Protein AF-A0A2N7XBU5-F1 (afdb_monomer)

Mean predicted aligned error: 3.16 Å

Radius of gyration: 13.94 Å; Cα contacts (8 Å, |Δi|>4): 162; chains: 1; bounding box: 35×28×35 Å

Sequence (86 aa):
VIPNQAFYLRDAADPTLQELKIMALHLRHGNMDVLGFRIGNLAYLTDTNFIPPETLEKMKDLEVLILDCLRPQPHSTHFTLTESLD

Solvent-accessible surface area (backbone atoms only — not comparable to full-atom values): 4943 Å² total; per-residue (Å²): 128,85,65,89,47,71,46,58,55,74,92,48,92,54,66,71,57,38,71,43,60,34,32,56,32,62,32,23,33,51,94,41,85,43,69,25,41,33,49,83,43,33,36,44,37,61,71,26,54,46,74,44,70,79,38,54,67,72,57,62,84,51,83,41,80,46,69,32,57,77,41,77,64,89,50,83,32,34,20,18,51,63,68,59,72,108

Foldseek 3Di:
DPPQAWAADPPDPDVVSRVWTKGWFWFFQQPDIDTWIDTPLETAEEFGDGHDPVSVVVNPNHPYYHAWADEQDDDNGTDHPVRRVD

pLDDT: mean 94.43, std 7.71, range [55.78, 98.69]

Secondary structure (DSSP, 8-state):
---SSEE--SS-SSGGGGS--EEEEEEEETTEEEEEEEETTEEEE-S-SB--HHHHGGGTT-SEEEE---BSS--SSS-BTTTTT-

Nearest PDB structures (foldseek):
  6b9v-assembly1_A  TM=9.582E-01  e=4.537E-07  Candidatus Koribacter versatilis Ellin345
  6b9v-assembly1_B  TM=9.606E-01  e=8.006E-07  Candidatus Koribacter versatilis Ellin345
  3qh8-assembly1_A  TM=8.989E-01  e=1.413E-06  Brucella abortus 2308
  6crq-assembly1_F  TM=4.700E-01  e=1.253E+00  Human immunodeficiency virus 1
  8dp1-assembly1_W  TM=3.780E-01  e=1.514E+00  Human immunodeficiency virus 1

Structure (mmCIF, N/CA/C/O backbone):
data_AF-A0A2N7XBU5-F1
#
_entry.id   AF-A0A2N7XBU5-F1
#
loop_
_atom_site.group_PDB
_atom_site.id
_atom_site.type_symbol
_atom_site.label_atom_id
_atom_site.label_alt_id
_atom_site.label_comp_id
_atom_site.label_asym_id
_atom_site.label_entity_id
_atom_site.label_seq_id
_atom_site.pdbx_PDB_ins_code
_atom_site.Cartn_x
_atom_site.Cartn_y
_atom_site.Cartn_z
_atom_site.occupancy
_atom_site.B_iso_or_equiv
_atom_site.auth_seq_id
_atom_site.auth_comp_id
_atom_site.auth_asym_id
_atom_site.auth_atom_id
_atom_site.pdbx_PDB_model_num
ATOM 1 N N . VAL A 1 1 ? 1.310 18.058 4.028 1.00 55.78 1 VAL A N 1
ATOM 2 C CA . VAL A 1 1 ? 1.886 16.696 4.074 1.00 55.78 1 VAL A CA 1
ATOM 3 C C . VAL A 1 1 ? 1.141 15.944 5.155 1.00 55.78 1 VAL A C 1
ATOM 5 O O . VAL A 1 1 ? 1.077 16.465 6.265 1.00 55.78 1 VAL A O 1
ATOM 8 N N . ILE A 1 2 ? 0.488 14.826 4.831 1.00 61.22 2 ILE A N 1
ATOM 9 C CA . ILE A 1 2 ? -0.164 14.014 5.866 1.00 61.22 2 ILE A CA 1
ATOM 10 C C . ILE A 1 2 ? 0.959 13.484 6.763 1.00 61.22 2 ILE A C 1
ATOM 12 O O . ILE A 1 2 ? 1.895 12.881 6.240 1.00 61.22 2 ILE A O 1
ATOM 16 N N . PRO A 1 3 ? 0.945 13.767 8.076 1.00 64.00 3 PRO A N 1
ATOM 17 C CA . PRO A 1 3 ? 1.982 13.268 8.960 1.00 64.00 3 PRO A CA 1
ATOM 18 C C . PRO A 1 3 ? 2.039 11.746 8.862 1.00 64.00 3 PRO A C 1
ATOM 20 O O . PRO A 1 3 ? 1.023 11.085 8.654 1.00 64.00 3 PRO A O 1
ATOM 23 N N . ASN A 1 4 ? 3.238 11.189 9.007 1.00 67.44 4 ASN A N 1
ATOM 24 C CA . ASN A 1 4 ? 3.487 9.751 8.950 1.00 67.44 4 ASN A CA 1
ATOM 25 C C . ASN A 1 4 ? 2.981 9.065 10.240 1.00 67.44 4 ASN A C 1
ATOM 27 O O . ASN A 1 4 ? 3.747 8.458 10.988 1.00 67.44 4 ASN A O 1
ATOM 31 N N . GLN A 1 5 ? 1.697 9.257 10.541 1.00 78.06 5 GLN A N 1
ATOM 32 C CA . GLN A 1 5 ? 1.023 8.930 11.786 1.00 78.06 5 GLN A CA 1
ATOM 33 C C . GLN A 1 5 ? -0.341 8.307 11.483 1.00 78.06 5 GLN A C 1
ATOM 35 O O . GLN A 1 5 ? -0.979 8.605 10.474 1.00 78.06 5 GLN A O 1
ATOM 40 N N . ALA A 1 6 ? -0.781 7.427 12.379 1.00 88.50 6 ALA A N 1
ATOM 41 C CA . ALA A 1 6 ? -2.111 6.857 12.297 1.00 88.50 6 ALA A CA 1
ATOM 42 C C . ALA A 1 6 ? -3.200 7.907 12.570 1.00 88.50 6 ALA A C 1
ATOM 44 O O . ALA A 1 6 ? -3.032 8.780 13.425 1.00 88.50 6 ALA A O 1
ATOM 45 N N . PHE A 1 7 ? -4.325 7.778 11.881 1.00 92.50 7 PHE A N 1
ATOM 46 C CA . PHE A 1 7 ? -5.503 8.622 12.009 1.00 92.50 7 PHE A CA 1
ATOM 47 C C . PHE A 1 7 ? -6.780 7.776 11.946 1.00 92.50 7 PHE A C 1
ATOM 49 O O . PHE A 1 7 ? -6.741 6.581 11.658 1.00 92.50 7 PHE A O 1
ATOM 56 N N . TYR A 1 8 ? -7.904 8.423 12.234 1.00 93.38 8 TYR A N 1
ATOM 57 C CA . TYR A 1 8 ? -9.243 7.844 12.196 1.00 93.38 8 TYR A CA 1
ATOM 58 C C . TYR A 1 8 ? -10.117 8.692 11.277 1.00 93.38 8 TYR A C 1
ATOM 60 O O . TYR A 1 8 ? -9.905 9.907 11.166 1.00 93.38 8 TYR A O 1
ATOM 68 N N . LEU A 1 9 ? -11.089 8.064 10.619 1.00 91.81 9 LEU A N 1
ATOM 69 C CA . LEU A 1 9 ? -12.080 8.787 9.830 1.00 91.81 9 LEU A CA 1
ATOM 70 C C . LEU A 1 9 ? -13.008 9.583 10.752 1.00 91.81 9 LEU A C 1
ATOM 72 O O . LEU A 1 9 ? -13.304 9.171 11.871 1.00 91.81 9 LEU A O 1
ATOM 76 N N . ARG A 1 10 ? -13.474 10.731 10.262 1.00 93.12 10 ARG A N 1
ATOM 77 C CA . ARG A 1 10 ? -14.492 11.552 10.923 1.00 93.12 10 ARG A CA 1
ATOM 78 C C . ARG A 1 10 ? -15.736 11.587 10.056 1.00 93.12 10 ARG A C 1
ATOM 80 O O . ARG A 1 10 ? -15.626 11.483 8.837 1.00 93.12 10 ARG A O 1
ATOM 87 N N . ASP A 1 11 ? -16.890 11.724 10.699 1.00 94.25 11 ASP A N 1
ATOM 88 C CA . ASP A 1 11 ? -18.178 11.933 10.030 1.00 94.25 11 ASP A CA 1
ATOM 89 C C . ASP A 1 11 ? -18.569 10.807 9.049 1.00 94.25 11 ASP A C 1
ATOM 91 O O . ASP A 1 11 ? -19.347 11.012 8.117 1.00 94.25 11 ASP A O 1
ATOM 95 N N . ALA A 1 12 ? -18.043 9.593 9.254 1.00 92.88 12 ALA A N 1
ATOM 96 C CA . ALA A 1 12 ? -18.463 8.427 8.487 1.00 92.88 12 ALA A CA 1
ATOM 97 C C . ALA A 1 12 ? -19.882 8.015 8.906 1.00 92.88 12 ALA A C 1
ATOM 99 O O . 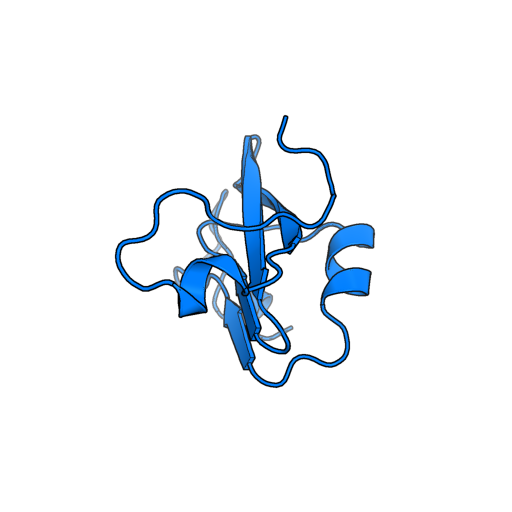ALA A 1 12 ? -20.165 7.886 10.098 1.00 92.88 12 ALA A O 1
ATOM 100 N N . ALA A 1 13 ? -20.762 7.785 7.926 1.00 95.12 13 ALA A N 1
ATOM 101 C CA . ALA A 1 13 ? -22.153 7.396 8.175 1.00 95.12 13 ALA A CA 1
ATOM 102 C C . ALA A 1 13 ? -22.268 6.090 8.982 1.00 95.12 13 ALA A C 1
ATOM 104 O O . ALA A 1 13 ? -23.179 5.948 9.793 1.00 95.12 13 ALA A O 1
ATOM 105 N N . ASP A 1 14 ? -21.330 5.165 8.770 1.00 95.75 14 ASP A N 1
ATOM 106 C CA . ASP A 1 14 ? -21.148 3.979 9.600 1.00 95.75 14 ASP A CA 1
ATOM 107 C C . ASP A 1 14 ? -20.161 4.294 10.746 1.00 95.75 14 ASP A C 1
ATOM 109 O O . ASP A 1 14 ? -18.987 4.577 10.474 1.00 95.75 14 ASP A O 1
ATOM 113 N N . PRO A 1 15 ? -20.598 4.244 12.020 1.00 93.44 15 PRO A N 1
ATOM 114 C CA . PRO A 1 15 ? -19.734 4.502 13.171 1.00 93.44 15 PRO A CA 1
ATOM 115 C C . PRO A 1 15 ? -18.528 3.562 13.263 1.00 93.44 15 PRO A C 1
ATOM 117 O O . PRO A 1 15 ? -17.470 3.983 13.726 1.00 93.44 15 PRO A O 1
ATOM 120 N N . THR A 1 16 ? -18.642 2.321 12.782 1.00 95.00 16 THR A N 1
ATOM 121 C CA . THR A 1 16 ? -17.553 1.333 12.864 1.00 95.00 16 THR A CA 1
ATOM 122 C C . THR A 1 16 ? -16.327 1.758 12.054 1.00 95.00 16 THR A C 1
ATOM 124 O O . THR A 1 16 ? -15.193 1.468 12.431 1.00 95.00 16 THR A O 1
ATOM 127 N N . LEU A 1 17 ? -16.522 2.534 10.983 1.00 93.88 17 LEU A N 1
ATOM 128 C CA . LEU A 1 17 ? -15.429 3.077 10.173 1.00 93.88 17 LEU A CA 1
ATOM 129 C C . LEU A 1 17 ? -14.633 4.166 10.902 1.00 93.88 17 LEU A C 1
ATOM 131 O O . LEU A 1 17 ? -13.472 4.405 10.571 1.00 93.88 17 LEU A O 1
ATOM 135 N N . GLN A 1 18 ? -15.235 4.822 11.894 1.00 94.19 18 GLN A N 1
ATOM 136 C CA . GLN A 1 18 ? -14.569 5.846 12.705 1.00 94.19 18 GLN A CA 1
ATOM 137 C C . GLN A 1 18 ? -13.644 5.222 13.759 1.00 94.19 18 GLN A C 1
ATOM 139 O O . GLN A 1 18 ? -12.735 5.882 14.256 1.00 94.19 18 GLN A O 1
ATOM 144 N N . GLU A 1 19 ? -13.837 3.941 14.074 1.00 94.38 19 GLU A N 1
ATOM 145 C CA . GLU A 1 19 ? -12.997 3.181 15.005 1.00 94.38 19 GLU A CA 1
ATOM 146 C C . GLU A 1 19 ? -11.772 2.558 14.312 1.00 94.38 19 GLU A C 1
ATOM 148 O O . GLU A 1 19 ? -10.825 2.120 14.972 1.00 94.38 19 GLU A O 1
ATOM 153 N N . LEU A 1 20 ? -11.747 2.549 12.973 1.00 94.62 20 L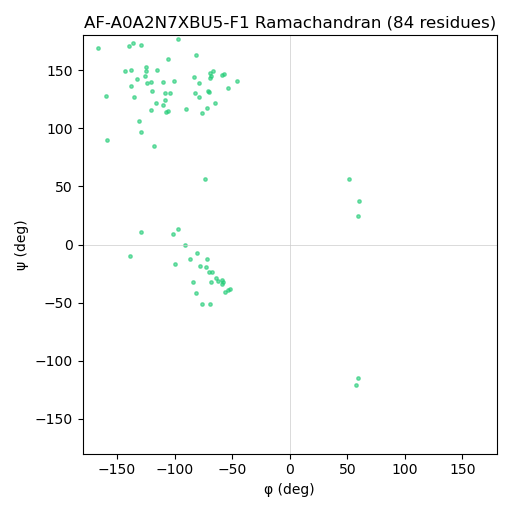EU A N 1
ATOM 154 C CA . LEU A 1 20 ? -10.638 2.000 12.203 1.00 94.62 20 LEU A CA 1
ATOM 155 C C . LEU A 1 20 ? -9.406 2.898 12.294 1.00 94.62 20 LEU A C 1
ATOM 157 O O . LEU A 1 20 ? -9.380 4.030 11.809 1.00 94.62 20 LEU A O 1
ATOM 161 N N . LYS A 1 21 ? -8.337 2.341 12.864 1.00 94.75 21 LYS A N 1
ATOM 162 C CA . LYS A 1 21 ? -7.015 2.960 12.856 1.00 94.75 21 LYS A CA 1
ATOM 163 C C . LYS A 1 21 ? -6.377 2.795 11.476 1.00 94.75 21 LYS A C 1
ATOM 165 O O . LYS A 1 21 ? -6.016 1.684 11.086 1.00 94.75 21 LYS A O 1
ATOM 170 N N . ILE A 1 22 ? -6.188 3.908 10.774 1.00 95.00 22 ILE A N 1
ATOM 171 C CA . ILE A 1 22 ? -5.597 3.965 9.434 1.00 95.00 22 ILE A CA 1
ATOM 172 C C . ILE A 1 22 ? -4.200 4.567 9.534 1.00 95.00 22 ILE A C 1
ATOM 174 O O . ILE A 1 22 ? -4.020 5.623 10.131 1.00 95.00 22 ILE A O 1
ATOM 178 N N . MET A 1 23 ? -3.197 3.925 8.945 1.00 94.69 23 MET A N 1
ATOM 179 C CA . MET A 1 23 ? -1.838 4.457 8.851 1.00 94.69 23 MET A CA 1
ATOM 180 C C . MET A 1 23 ? -1.539 4.872 7.413 1.00 94.69 23 MET A C 1
ATOM 182 O O . MET A 1 23 ? -1.635 4.051 6.504 1.00 94.69 23 MET A O 1
ATOM 186 N N . ALA A 1 24 ? -1.146 6.132 7.215 1.00 95.44 24 ALA A N 1
ATOM 187 C CA . ALA A 1 24 ? -0.629 6.593 5.930 1.00 95.44 24 ALA A CA 1
ATOM 188 C C . ALA A 1 24 ? 0.752 5.974 5.659 1.00 95.44 24 ALA A C 1
ATOM 190 O O . ALA A 1 24 ? 1.644 6.024 6.510 1.00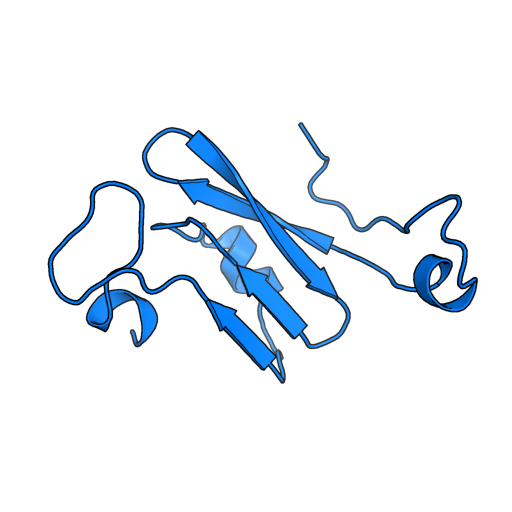 95.44 24 ALA A O 1
ATOM 191 N N . LEU A 1 25 ? 0.927 5.421 4.463 1.00 95.56 25 LEU A N 1
ATOM 192 C CA . LEU A 1 25 ? 2.178 4.864 3.961 1.00 95.56 25 LEU A CA 1
ATOM 193 C C . LEU A 1 25 ? 2.694 5.786 2.857 1.00 95.56 25 LEU A C 1
ATOM 195 O O . LEU A 1 25 ? 1.995 6.014 1.877 1.00 95.56 25 LEU A O 1
ATOM 199 N N . HIS A 1 26 ? 3.891 6.344 3.021 1.00 95.62 26 HIS A N 1
ATOM 200 C CA . HIS A 1 26 ? 4.462 7.249 2.024 1.00 95.62 26 HIS A CA 1
ATOM 201 C C . HIS A 1 26 ? 5.111 6.439 0.905 1.00 95.62 26 HIS A C 1
ATOM 203 O O . HIS A 1 26 ? 5.897 5.533 1.184 1.00 95.62 26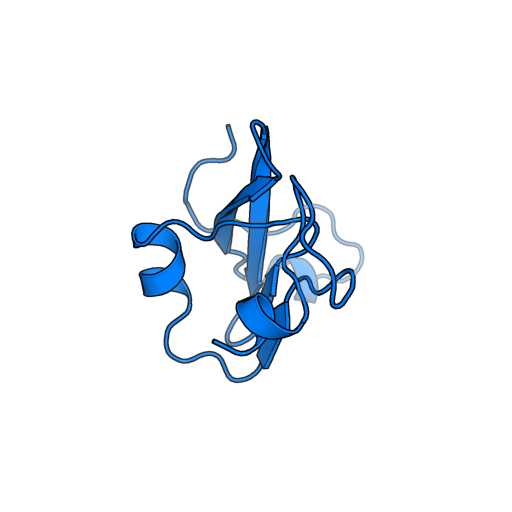 HIS A O 1
ATOM 209 N N . LEU A 1 27 ? 4.771 6.772 -0.337 1.00 96.81 27 LEU A N 1
ATOM 210 C CA . LEU A 1 27 ? 5.165 6.069 -1.555 1.00 96.81 27 LEU A CA 1
ATOM 211 C C . LEU A 1 27 ? 5.590 7.078 -2.627 1.00 96.81 27 LEU A C 1
ATOM 213 O O . LEU A 1 27 ? 5.405 8.289 -2.467 1.00 96.81 27 LEU A O 1
ATOM 217 N N . ARG A 1 28 ? 6.110 6.583 -3.751 1.00 97.69 28 ARG A N 1
ATOM 218 C CA . ARG A 1 28 ? 6.415 7.417 -4.921 1.00 97.69 28 ARG A CA 1
ATOM 219 C C . ARG A 1 28 ? 5.651 6.949 -6.151 1.00 97.69 28 ARG A C 1
ATOM 221 O O . ARG A 1 28 ? 5.557 5.750 -6.409 1.00 97.69 28 ARG A O 1
ATOM 228 N N . HIS A 1 29 ? 5.166 7.919 -6.916 1.00 97.94 29 HIS A N 1
ATOM 229 C CA . HIS A 1 29 ? 4.595 7.752 -8.248 1.00 97.94 29 HIS A CA 1
ATOM 230 C C . HIS A 1 29 ? 5.453 8.547 -9.237 1.00 97.94 29 HIS A C 1
ATOM 232 O O . HIS A 1 29 ? 5.229 9.738 -9.488 1.00 97.94 29 HIS A O 1
ATOM 238 N N . GLY A 1 30 ? 6.539 7.932 -9.708 1.00 96.56 30 GLY A N 1
ATOM 239 C CA . GLY A 1 30 ? 7.619 8.642 -10.389 1.00 96.56 30 GLY A CA 1
ATOM 240 C C . GLY A 1 30 ? 8.238 9.713 -9.485 1.00 96.56 30 GLY A C 1
ATOM 241 O O . GLY A 1 30 ? 8.837 9.416 -8.451 1.00 96.56 30 GLY A O 1
ATOM 242 N N . ASN A 1 31 ? 8.081 10.984 -9.863 1.00 95.88 31 ASN A N 1
ATOM 243 C CA . ASN A 1 31 ? 8.631 12.119 -9.112 1.00 95.88 31 ASN A CA 1
ATOM 244 C C . ASN A 1 31 ? 7.675 12.707 -8.062 1.00 95.88 31 ASN A C 1
ATOM 246 O O . ASN A 1 31 ? 8.053 13.660 -7.379 1.00 95.88 31 ASN A O 1
ATOM 250 N N . MET A 1 32 ? 6.462 12.166 -7.935 1.00 96.38 32 MET A N 1
ATOM 251 C CA . MET A 1 32 ? 5.445 12.658 -7.004 1.00 96.38 32 MET A CA 1
ATOM 252 C C . MET A 1 32 ? 5.389 11.800 -5.741 1.00 96.38 32 MET A C 1
ATOM 254 O O . MET A 1 32 ? 5.476 10.575 -5.816 1.00 96.38 32 MET A O 1
ATOM 258 N N . ASP A 1 33 ? 5.207 12.450 -4.592 1.00 95.19 33 ASP A N 1
ATOM 259 C CA . ASP A 1 33 ? 4.873 11.766 -3.344 1.00 95.19 33 ASP A CA 1
ATOM 260 C C . ASP A 1 33 ? 3.387 11.411 -3.342 1.00 95.19 33 ASP A C 1
ATOM 262 O O . ASP A 1 33 ? 2.530 12.276 -3.550 1.00 95.19 33 ASP A O 1
ATOM 266 N N . VAL A 1 34 ? 3.089 10.140 -3.093 1.00 96.12 34 VAL A N 1
ATOM 267 C CA . VAL A 1 34 ? 1.721 9.618 -2.992 1.00 96.12 34 VAL A CA 1
ATOM 268 C C . VAL A 1 34 ? 1.555 8.817 -1.705 1.00 96.12 34 VAL A C 1
ATOM 270 O O . VAL A 1 34 ? 2.520 8.578 -0.972 1.00 96.12 34 VAL A O 1
ATOM 273 N N . LEU A 1 35 ? 0.315 8.436 -1.401 1.00 96.25 35 LEU A N 1
ATOM 274 C CA . LEU A 1 35 ? -0.020 7.696 -0.1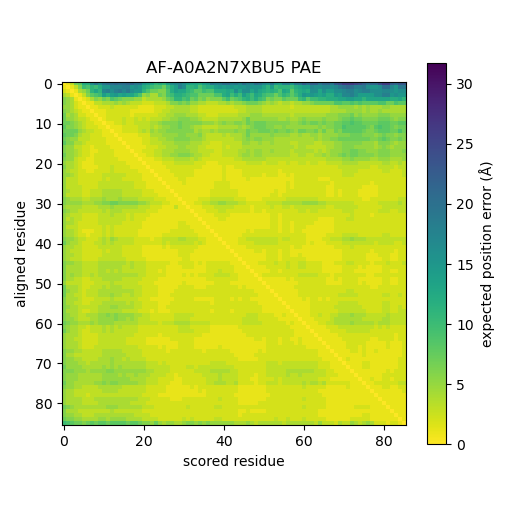92 1.00 96.25 35 LEU A CA 1
ATOM 275 C C . LEU A 1 35 ? -0.648 6.350 -0.529 1.00 96.25 35 LEU A C 1
ATOM 277 O O . LEU A 1 35 ? -1.603 6.277 -1.296 1.00 96.25 35 LEU A O 1
ATOM 281 N N . GLY A 1 36 ? -0.146 5.313 0.129 1.00 96.44 36 GLY A N 1
ATOM 282 C CA . GLY A 1 36 ? -0.897 4.100 0.414 1.00 96.44 36 GLY A CA 1
ATOM 283 C C . GLY A 1 36 ? -1.474 4.149 1.827 1.00 96.44 36 GLY A C 1
ATOM 284 O O . GLY A 1 36 ? -1.201 5.071 2.606 1.00 96.44 36 GLY A O 1
ATOM 285 N N . PHE A 1 37 ? -2.239 3.126 2.190 1.00 96.50 37 PHE A N 1
ATOM 286 C CA . PHE A 1 37 ? -2.852 3.034 3.514 1.00 96.50 37 PHE A CA 1
ATOM 287 C C . PHE A 1 37 ? -2.757 1.622 4.076 1.00 96.50 37 PHE A C 1
ATOM 289 O O . PHE A 1 37 ? -3.040 0.652 3.377 1.00 96.50 37 PHE A O 1
ATOM 296 N N . ARG A 1 38 ? -2.408 1.515 5.361 1.00 96.25 38 ARG A N 1
ATOM 297 C CA . ARG A 1 38 ? -2.552 0.287 6.151 1.00 96.25 38 ARG A CA 1
ATOM 298 C C . ARG A 1 38 ? -3.753 0.410 7.081 1.00 96.25 38 ARG A C 1
ATOM 300 O O . ARG A 1 38 ? -3.867 1.393 7.814 1.00 96.25 38 ARG A O 1
ATOM 307 N N . ILE A 1 39 ? -4.610 -0.605 7.075 1.00 95.81 39 ILE A N 1
ATOM 308 C CA . ILE A 1 39 ? -5.797 -0.728 7.925 1.00 95.81 39 ILE A CA 1
ATOM 309 C C . ILE A 1 39 ? -5.752 -2.124 8.549 1.00 95.81 39 ILE A C 1
ATOM 311 O O . ILE A 1 39 ? -5.945 -3.127 7.864 1.00 95.81 39 ILE A O 1
ATOM 315 N N . GLY A 1 40 ? -5.425 -2.205 9.842 1.00 93.75 40 GLY A N 1
ATOM 316 C CA . GLY A 1 40 ? -5.172 -3.489 10.507 1.00 93.75 40 GLY A CA 1
ATOM 317 C C . GLY A 1 40 ? -4.044 -4.283 9.828 1.00 93.75 40 GLY A C 1
ATOM 318 O O . GLY A 1 40 ? -2.915 -3.792 9.727 1.00 93.75 40 GLY A O 1
ATOM 319 N N 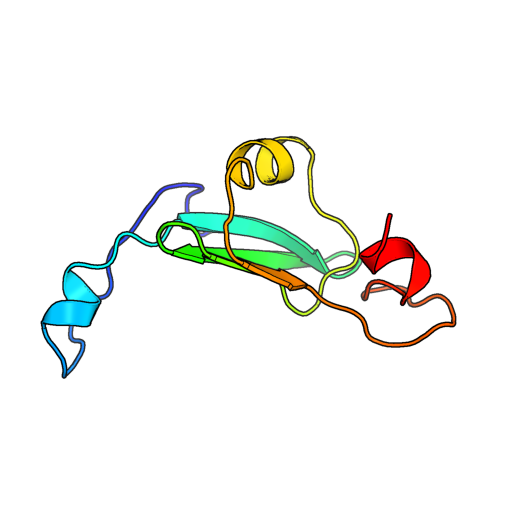. ASN A 1 41 ? -4.362 -5.492 9.355 1.00 96.38 41 ASN A N 1
ATOM 320 C CA . ASN A 1 41 ? -3.435 -6.400 8.662 1.00 96.38 41 ASN A CA 1
ATOM 321 C C . ASN A 1 41 ? -3.539 -6.320 7.126 1.00 96.38 41 ASN A C 1
ATOM 323 O O . ASN A 1 41 ? -2.997 -7.176 6.430 1.00 96.38 41 ASN A O 1
ATOM 327 N N . LEU A 1 42 ? -4.215 -5.298 6.590 1.00 97.94 42 LEU A N 1
ATOM 328 C CA . LEU A 1 42 ? -4.303 -5.025 5.156 1.00 97.94 42 LEU A CA 1
ATOM 329 C C . LEU A 1 42 ? -3.511 -3.767 4.793 1.00 97.94 42 LEU A C 1
ATOM 331 O O . LEU A 1 42 ? -3.595 -2.763 5.505 1.00 97.94 42 LEU A O 1
ATOM 335 N N . ALA A 1 43 ? -2.802 -3.789 3.664 1.00 98.19 43 ALA A N 1
ATOM 336 C CA . ALA A 1 43 ? -2.258 -2.585 3.037 1.00 98.19 43 ALA A CA 1
ATOM 337 C C . ALA A 1 43 ? -2.727 -2.435 1.584 1.00 98.19 43 ALA A C 1
ATOM 339 O O . ALA A 1 43 ? -2.781 -3.410 0.837 1.00 98.19 43 ALA A O 1
ATOM 340 N N . TYR A 1 44 ? -3.050 -1.200 1.199 1.00 98.44 44 TYR A N 1
ATOM 341 C CA . TYR A 1 44 ? -3.455 -0.807 -0.150 1.00 98.44 44 TYR A CA 1
ATOM 342 C C . TYR A 1 44 ? -2.487 0.238 -0.712 1.00 98.44 44 TYR A C 1
ATOM 344 O O . TYR A 1 44 ? -2.365 1.339 -0.163 1.00 98.44 44 TYR A O 1
ATOM 352 N N . LEU A 1 45 ? -1.776 -0.126 -1.778 1.00 98.12 45 LEU A N 1
ATOM 353 C CA . LEU A 1 45 ? -0.736 0.663 -2.431 1.00 98.12 45 LEU A CA 1
ATOM 354 C C . LEU A 1 45 ? -1.033 0.716 -3.932 1.00 98.12 45 LEU A C 1
ATOM 356 O O . LEU A 1 45 ? -0.696 -0.207 -4.666 1.00 98.12 45 LEU A O 1
ATOM 360 N N . THR A 1 46 ? -1.673 1.790 -4.379 1.00 97.44 46 THR A N 1
ATOM 361 C CA . THR A 1 46 ? -1.986 2.030 -5.797 1.00 97.44 46 THR A CA 1
ATOM 362 C C . THR A 1 46 ? -1.073 3.104 -6.367 1.00 97.44 46 THR A C 1
ATOM 364 O O . THR A 1 46 ? -0.531 3.909 -5.606 1.00 97.44 46 THR A O 1
ATOM 367 N N . ASP A 1 47 ? -0.939 3.131 -7.692 1.00 97.81 47 ASP A N 1
ATOM 368 C CA . ASP A 1 47 ? -0.269 4.192 -8.441 1.00 97.81 47 ASP A CA 1
ATOM 369 C C . ASP A 1 47 ? 1.128 4.478 -7.885 1.00 97.81 47 ASP A C 1
ATOM 371 O O . ASP A 1 47 ? 1.453 5.592 -7.480 1.00 97.81 47 ASP A O 1
ATOM 375 N N . THR A 1 48 ? 1.974 3.452 -7.818 1.00 98.25 48 THR A N 1
ATOM 376 C CA . THR A 1 48 ? 3.324 3.577 -7.264 1.00 98.25 48 THR A CA 1
ATOM 377 C C . THR A 1 48 ? 4.328 2.732 -8.032 1.00 98.25 48 THR A C 1
ATOM 379 O O . THR A 1 48 ? 3.983 1.685 -8.566 1.00 98.25 48 THR A O 1
ATOM 382 N N . ASN A 1 49 ? 5.578 3.189 -8.075 1.00 97.62 49 ASN A N 1
ATOM 383 C CA . ASN A 1 49 ? 6.720 2.421 -8.575 1.00 97.62 49 ASN A CA 1
ATOM 384 C C . ASN A 1 49 ? 7.905 2.400 -7.609 1.00 97.62 49 ASN A C 1
ATOM 386 O O . ASN A 1 49 ? 9.009 2.025 -7.998 1.00 97.62 49 ASN A O 1
ATOM 390 N N . PHE A 1 50 ? 7.713 2.864 -6.373 1.00 97.88 50 PHE A N 1
ATOM 391 C CA . PHE A 1 50 ? 8.744 2.779 -5.351 1.00 97.88 50 PHE A CA 1
ATOM 392 C C . PHE A 1 50 ? 8.148 2.897 -3.949 1.00 97.88 50 PHE A C 1
ATOM 394 O O . PHE A 1 50 ? 7.440 3.858 -3.622 1.00 97.88 50 PHE A O 1
ATOM 401 N N . ILE A 1 51 ? 8.505 1.925 -3.109 1.00 97.31 51 ILE A N 1
ATOM 402 C CA . ILE A 1 51 ? 8.164 1.872 -1.690 1.00 97.31 51 ILE A CA 1
ATOM 403 C C . ILE A 1 51 ? 9.449 2.164 -0.896 1.00 97.31 51 ILE A C 1
ATOM 405 O O . ILE A 1 51 ? 10.384 1.363 -0.944 1.00 97.31 51 ILE A O 1
ATOM 409 N N . PRO A 1 52 ? 9.529 3.289 -0.162 1.00 96.19 52 PRO A N 1
ATOM 410 C CA . PRO A 1 52 ? 10.676 3.589 0.689 1.00 96.19 52 PRO A CA 1
ATOM 411 C C . PRO A 1 52 ? 10.919 2.501 1.756 1.00 96.19 52 PRO A C 1
ATOM 413 O O . PRO A 1 52 ? 9.945 1.953 2.287 1.00 96.19 52 PRO A O 1
ATOM 416 N N . PRO A 1 53 ? 12.178 2.211 2.141 1.00 95.81 53 PRO A N 1
ATOM 417 C CA . PRO A 1 53 ? 12.495 1.201 3.158 1.00 95.81 53 PRO A CA 1
ATOM 418 C C . PRO A 1 53 ? 11.758 1.402 4.490 1.00 95.81 53 PRO A C 1
ATOM 420 O O . PRO A 1 53 ? 11.272 0.448 5.093 1.00 95.81 53 PRO A O 1
ATOM 423 N N . GLU A 1 54 ? 11.600 2.646 4.936 1.00 94.19 54 GLU A N 1
ATOM 424 C CA . GLU A 1 54 ? 10.865 2.984 6.156 1.00 94.19 54 GLU A CA 1
ATOM 425 C C . GLU A 1 54 ? 9.358 2.702 6.059 1.00 94.19 54 GLU A C 1
ATOM 427 O O . GLU A 1 54 ? 8.694 2.525 7.083 1.00 94.19 54 GLU A O 1
ATOM 432 N N . THR A 1 55 ? 8.808 2.668 4.842 1.00 95.38 55 THR A N 1
ATOM 433 C CA . THR A 1 55 ? 7.425 2.261 4.580 1.00 95.38 55 THR A CA 1
ATOM 434 C C . THR A 1 55 ? 7.319 0.737 4.542 1.00 95.38 55 THR A C 1
ATOM 436 O O . THR A 1 55 ?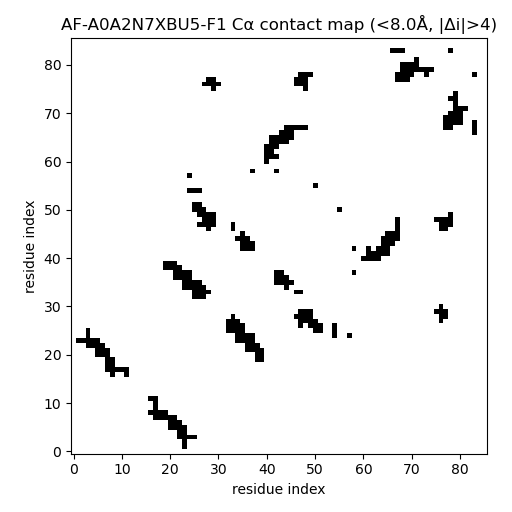 6.400 0.201 5.160 1.00 95.38 55 THR A O 1
ATOM 439 N N . LEU A 1 56 ? 8.279 0.036 3.925 1.00 94.94 56 LEU A N 1
ATOM 440 C CA . LEU A 1 56 ? 8.334 -1.435 3.924 1.00 94.94 56 LEU A CA 1
ATOM 441 C C . LEU A 1 56 ? 8.357 -2.014 5.345 1.00 94.94 56 LEU A C 1
ATOM 443 O O . LEU A 1 56 ? 7.632 -2.961 5.643 1.00 94.94 56 LEU A O 1
ATOM 447 N N . GLU A 1 57 ? 9.104 -1.401 6.265 1.00 94.81 57 GLU A N 1
ATOM 448 C CA . GLU A 1 57 ? 9.128 -1.814 7.676 1.00 94.81 57 GLU A CA 1
ATOM 449 C C . GLU A 1 57 ? 7.740 -1.771 8.340 1.00 94.81 57 GLU A C 1
ATOM 451 O O . GLU A 1 57 ? 7.410 -2.613 9.176 1.00 94.81 57 GLU A O 1
ATOM 456 N N . LYS A 1 58 ? 6.882 -0.833 7.928 1.00 93.50 58 LYS A N 1
ATOM 457 C CA . LYS A 1 58 ? 5.502 -0.698 8.423 1.00 93.50 58 LYS A CA 1
ATOM 458 C C . LYS A 1 58 ? 4.529 -1.663 7.755 1.00 93.50 58 LYS A C 1
ATOM 460 O O . LYS A 1 58 ? 3.372 -1.719 8.169 1.00 93.50 58 LYS A O 1
ATOM 465 N N . MET A 1 59 ? 4.965 -2.397 6.735 1.00 93.12 59 MET A N 1
ATOM 466 C CA . MET A 1 59 ? 4.173 -3.375 5.983 1.00 93.12 59 MET A CA 1
ATOM 467 C C . MET A 1 59 ? 4.466 -4.819 6.409 1.00 93.12 59 MET A C 1
ATOM 469 O O . MET A 1 59 ? 3.997 -5.756 5.772 1.00 93.12 59 MET A O 1
ATOM 473 N N . LYS A 1 60 ? 5.217 -5.023 7.496 1.00 93.94 60 LYS A N 1
ATOM 474 C CA . LYS A 1 60 ? 5.402 -6.351 8.088 1.00 93.94 60 LYS A CA 1
ATOM 475 C C . LYS A 1 60 ? 4.093 -6.883 8.677 1.00 93.94 60 LYS A C 1
ATOM 477 O O . LYS A 1 60 ? 3.251 -6.107 9.150 1.00 93.94 60 LYS A O 1
ATOM 482 N N . ASP A 1 61 ? 3.965 -8.208 8.642 1.00 95.69 61 ASP A N 1
ATOM 483 C CA . ASP A 1 61 ? 2.850 -8.979 9.206 1.00 95.69 61 ASP A CA 1
ATOM 484 C C . ASP A 1 61 ? 1.479 -8.619 8.607 1.00 95.69 61 ASP A C 1
ATOM 486 O O . ASP A 1 61 ? 0.468 -8.552 9.306 1.00 95.69 61 ASP A O 1
ATOM 490 N N . LEU A 1 62 ? 1.443 -8.338 7.301 1.00 97.56 62 LEU A N 1
ATOM 491 C CA . LEU A 1 62 ? 0.190 -8.192 6.565 1.00 97.56 62 LEU A CA 1
ATOM 492 C C . LEU A 1 62 ? -0.393 -9.568 6.230 1.00 97.56 62 LEU A C 1
ATOM 494 O O . LEU A 1 62 ? 0.319 -10.473 5.804 1.00 97.56 62 LEU A O 1
ATOM 498 N N . GLU A 1 63 ? -1.708 -9.690 6.363 1.00 98.38 63 GLU A N 1
ATOM 499 C CA . GLU A 1 63 ? -2.477 -10.813 5.820 1.00 98.38 63 GLU A CA 1
ATOM 500 C C . GLU A 1 63 ? -2.830 -10.570 4.352 1.00 98.38 63 GLU A C 1
ATOM 502 O O . GLU A 1 63 ? -2.923 -11.509 3.564 1.00 98.38 63 GLU A O 1
ATOM 507 N N . VAL A 1 64 ? -3.032 -9.301 3.982 1.00 98.50 64 VAL A N 1
ATOM 508 C CA . VAL A 1 64 ? -3.428 -8.898 2.633 1.00 98.50 64 VAL A CA 1
ATOM 509 C C . VAL A 1 64 ? -2.606 -7.696 2.182 1.00 98.50 64 VAL A C 1
ATOM 511 O O . VAL A 1 64 ? -2.582 -6.651 2.836 1.00 98.50 64 VAL A O 1
ATOM 514 N N . LEU A 1 65 ? -1.983 -7.830 1.015 1.00 98.19 65 LEU A N 1
ATOM 515 C CA . LEU A 1 65 ? -1.341 -6.742 0.290 1.00 98.19 65 LEU A CA 1
ATOM 516 C C . LEU A 1 65 ? -2.067 -6.544 -1.042 1.00 98.19 65 LEU A C 1
ATOM 518 O O . LEU A 1 65 ? -2.144 -7.463 -1.854 1.00 98.19 65 LEU A O 1
ATOM 522 N N . ILE A 1 66 ? -2.586 -5.340 -1.264 1.00 98.62 66 ILE A N 1
ATOM 523 C CA . ILE A 1 66 ? -3.088 -4.894 -2.563 1.00 98.62 66 ILE A CA 1
ATOM 524 C C . ILE A 1 66 ? -2.050 -3.924 -3.122 1.00 98.62 66 ILE A C 1
ATOM 526 O O . ILE A 1 66 ? -1.821 -2.867 -2.530 1.00 98.62 66 ILE A O 1
ATOM 530 N N . LEU A 1 67 ? -1.411 -4.303 -4.228 1.00 98.44 67 LEU A N 1
ATOM 531 C CA . LEU A 1 67 ? -0.259 -3.608 -4.799 1.00 98.44 67 LEU A CA 1
ATOM 532 C C . LEU A 1 67 ? -0.492 -3.245 -6.270 1.00 98.44 67 LEU A C 1
ATOM 534 O O . LEU A 1 67 ? -1.114 -4.000 -7.018 1.00 98.44 67 LEU A O 1
ATOM 538 N N . ASP A 1 68 ? 0.043 -2.093 -6.664 1.00 98.31 68 ASP A N 1
ATOM 539 C CA . ASP A 1 68 ? 0.149 -1.630 -8.044 1.00 98.31 68 ASP A CA 1
ATOM 540 C C . ASP A 1 68 ? 0.836 -2.668 -8.943 1.00 98.31 68 ASP A C 1
ATOM 542 O O . ASP A 1 68 ? 1.852 -3.256 -8.575 1.00 98.31 68 ASP A O 1
ATOM 546 N N . CYS A 1 69 ? 0.264 -2.895 -10.124 1.00 98.31 69 CYS A N 1
ATOM 547 C CA . CYS A 1 69 ? 0.828 -3.738 -11.174 1.00 98.31 69 CYS A CA 1
ATOM 548 C C . CYS A 1 69 ? 0.186 -3.337 -12.506 1.00 98.31 69 CYS A C 1
ATOM 550 O O . CYS A 1 69 ? -0.863 -3.862 -12.892 1.00 98.31 69 CYS A O 1
ATOM 552 N N . LEU A 1 70 ? 0.791 -2.386 -13.218 1.00 98.44 70 LEU A N 1
ATOM 553 C CA . LEU A 1 70 ? 0.167 -1.830 -14.421 1.00 98.44 70 LEU A CA 1
ATOM 554 C C . LEU A 1 70 ? 0.265 -2.774 -15.627 1.00 98.44 70 LEU A C 1
ATOM 556 O O . LEU A 1 70 ? -0.721 -2.996 -16.331 1.00 98.44 70 LEU A O 1
ATOM 560 N N . ARG A 1 71 ? 1.473 -3.266 -15.928 1.00 98.25 71 ARG A N 1
ATOM 561 C CA . ARG A 1 71 ? 1.761 -4.078 -17.126 1.00 98.25 71 ARG A CA 1
ATOM 562 C C . ARG A 1 71 ? 3.132 -4.770 -17.040 1.00 98.25 71 ARG A C 1
ATOM 564 O O . ARG A 1 71 ? 3.938 -4.400 -16.197 1.00 98.25 71 ARG A O 1
ATOM 571 N N . PRO A 1 72 ? 3.463 -5.713 -17.939 1.00 98.44 72 PRO A N 1
ATOM 572 C CA . PRO 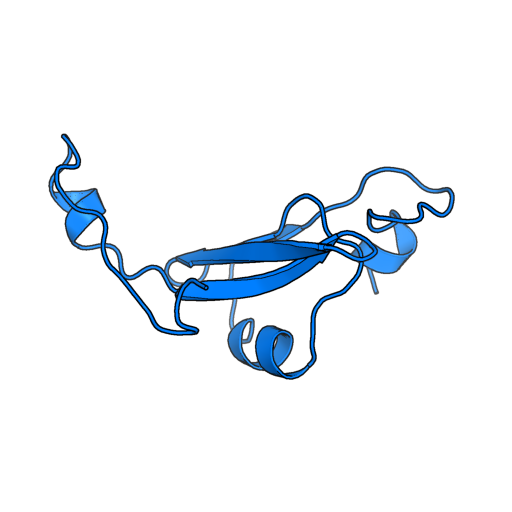A 1 72 ? 4.786 -6.347 -17.946 1.00 98.44 72 PRO A CA 1
ATOM 573 C C . PRO A 1 72 ? 5.952 -5.427 -18.357 1.00 98.44 72 PRO A C 1
ATOM 575 O O . PRO A 1 72 ? 7.070 -5.621 -17.900 1.00 98.44 72 PRO A O 1
ATOM 578 N N . GLN A 1 73 ? 5.734 -4.453 -19.249 1.00 98.38 73 GLN A N 1
ATOM 579 C CA . GLN A 1 73 ? 6.803 -3.563 -19.727 1.00 98.38 73 GLN A CA 1
ATOM 580 C C . GLN A 1 73 ? 7.046 -2.393 -18.763 1.00 98.38 73 GLN A C 1
ATOM 582 O O . GLN A 1 73 ? 6.061 -1.814 -18.296 1.00 98.38 73 GLN A O 1
ATOM 587 N N . PRO A 1 74 ? 8.308 -1.948 -18.582 1.00 98.00 74 PRO A N 1
ATOM 588 C CA . PRO A 1 74 ? 8.653 -0.834 -17.704 1.00 98.00 74 PRO A CA 1
ATOM 589 C C . PRO A 1 74 ? 7.747 0.390 -17.857 1.00 98.00 74 PRO A C 1
ATOM 591 O O . PRO A 1 74 ? 7.335 0.775 -18.965 1.00 98.00 74 PRO A O 1
ATOM 594 N N . HIS A 1 75 ? 7.444 1.010 -16.722 1.00 98.06 75 HIS A N 1
ATOM 595 C CA . HIS A 1 75 ? 6.689 2.249 -16.646 1.00 98.06 75 HIS A CA 1
ATOM 596 C C . HIS A 1 75 ? 7.395 3.232 -15.712 1.00 98.06 75 HIS A C 1
ATOM 598 O O . HIS A 1 75 ? 7.961 2.849 -14.696 1.00 98.06 75 HIS A O 1
ATOM 604 N N . SER A 1 76 ? 7.373 4.521 -16.047 1.00 97.50 76 SER A N 1
ATOM 605 C CA . SER A 1 76 ? 8.092 5.549 -15.280 1.00 97.50 76 SER A CA 1
ATOM 606 C C . SER A 1 76 ? 7.471 5.855 -13.914 1.00 97.50 76 SER A C 1
ATOM 608 O O . SER A 1 76 ? 8.090 6.549 -13.108 1.00 97.50 76 SER A O 1
ATOM 610 N N . THR A 1 77 ? 6.247 5.384 -13.670 1.00 98.38 77 THR A N 1
ATOM 611 C CA . THR A 1 77 ? 5.459 5.746 -12.483 1.00 98.38 77 THR A CA 1
ATOM 612 C C . THR A 1 77 ? 4.703 4.584 -11.830 1.00 98.38 77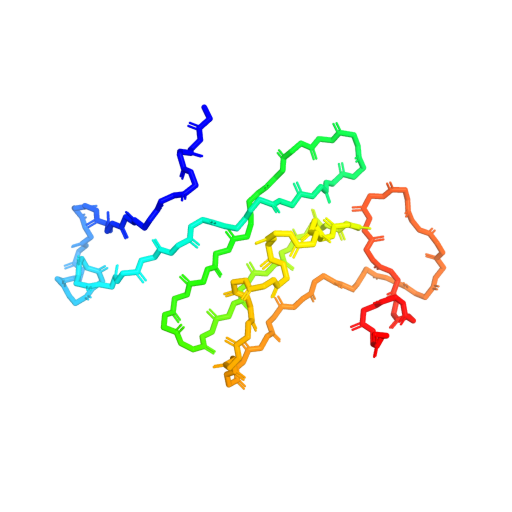 THR A C 1
ATOM 614 O O . THR A 1 77 ? 4.220 4.748 -10.716 1.00 98.38 77 THR A O 1
ATOM 617 N N . HIS A 1 78 ? 4.636 3.413 -12.468 1.00 98.69 78 HIS A N 1
ATOM 618 C CA . HIS A 1 78 ? 3.934 2.232 -11.947 1.00 98.69 78 HIS A CA 1
ATOM 619 C C . HIS A 1 78 ? 4.866 1.028 -11.893 1.00 98.69 78 HIS A C 1
ATOM 621 O O . HIS A 1 78 ? 5.785 0.949 -12.714 1.00 98.69 78 HIS A O 1
ATOM 627 N N . PHE A 1 79 ? 4.597 0.099 -10.982 1.00 98.62 79 PHE A N 1
ATOM 628 C CA . PHE A 1 79 ? 5.283 -1.180 -10.955 1.00 98.62 79 PHE A CA 1
ATOM 629 C C . PHE A 1 79 ? 4.875 -2.037 -12.154 1.00 98.62 79 PHE A C 1
ATOM 631 O O . PHE A 1 79 ? 3.727 -2.045 -12.626 1.00 98.62 79 PHE A O 1
ATOM 638 N N . THR A 1 80 ? 5.853 -2.771 -12.662 1.00 98.62 80 THR A N 1
ATOM 639 C CA . THR A 1 80 ? 5.636 -3.862 -13.602 1.00 98.62 80 THR A CA 1
ATOM 640 C C . THR A 1 80 ? 5.225 -5.136 -12.884 1.00 98.62 80 THR A C 1
ATOM 642 O O . THR A 1 80 ? 5.494 -5.301 -11.704 1.00 98.62 80 THR A O 1
ATOM 645 N N . LEU A 1 81 ? 4.660 -6.094 -13.625 1.00 98.31 81 LEU A N 1
ATOM 646 C CA . LEU A 1 81 ? 4.340 -7.414 -13.069 1.00 98.31 81 LEU A CA 1
ATOM 647 C C . LEU A 1 81 ? 5.535 -8.077 -12.364 1.00 98.31 81 LEU A C 1
ATOM 649 O O . LEU A 1 81 ? 5.340 -8.735 -11.352 1.00 98.31 81 LEU A O 1
ATOM 653 N N . THR A 1 82 ? 6.750 -7.930 -12.900 1.00 98.25 82 THR A N 1
ATOM 654 C CA . THR A 1 82 ? 7.954 -8.489 -12.271 1.00 98.25 82 THR A CA 1
ATOM 655 C C . THR A 1 82 ? 8.281 -7.760 -10.973 1.00 98.25 82 THR A C 1
ATOM 657 O O . THR A 1 82 ? 8.375 -8.407 -9.942 1.00 98.25 82 THR A O 1
ATOM 660 N N . GLU A 1 83 ? 8.349 -6.427 -10.995 1.00 97.75 83 GLU A N 1
ATOM 661 C CA . GLU A 1 83 ? 8.653 -5.634 -9.794 1.00 97.75 83 GLU A CA 1
ATOM 662 C C . GLU A 1 83 ? 7.597 -5.797 -8.689 1.00 97.75 83 GLU A C 1
ATOM 664 O O . GLU A 1 83 ? 7.934 -5.722 -7.516 1.00 97.75 83 GLU A O 1
ATOM 669 N N . SER A 1 84 ? 6.326 -6.026 -9.039 1.00 97.38 84 SER A N 1
ATOM 670 C CA . SER A 1 84 ? 5.256 -6.270 -8.060 1.00 97.38 84 SER A CA 1
ATOM 671 C C . SER A 1 84 ? 5.341 -7.647 -7.388 1.00 97.38 84 SER A C 1
ATOM 673 O O . SER A 1 84 ? 4.680 -7.859 -6.372 1.00 97.38 84 SER A O 1
ATOM 675 N N . LEU A 1 85 ? 6.065 -8.603 -7.981 1.00 96.81 85 LEU A N 1
ATOM 676 C CA . LEU A 1 85 ? 6.223 -9.969 -7.465 1.00 96.81 85 LEU A CA 1
ATOM 677 C C . LEU A 1 85 ? 7.545 -10.187 -6.712 1.00 96.81 85 LEU A C 1
ATOM 679 O O . LEU A 1 85 ? 7.647 -11.191 -6.003 1.00 96.81 85 LEU A O 1
ATOM 683 N N . ASP A 1 86 ? 8.522 -9.296 -6.897 1.00 93.56 86 ASP A N 1
ATOM 684 C CA . ASP A 1 86 ? 9.838 -9.318 -6.241 1.00 93.56 86 ASP A CA 1
ATOM 685 C C . ASP A 1 86 ? 9.756 -8.919 -4.753 1.00 93.56 86 ASP A C 1
ATOM 687 O O . ASP A 1 86 ? 10.446 -9.577 -3.934 1.00 93.56 86 ASP A O 1
#